Protein AF-A0A6N4XR76-F1 (afdb_monomer_lite)

Sequence (111 aa):
MKKLFLGITVISYSLISAQQSESNIKFGAKAGVNLSTTILDSDKVGDSKTGIYIGGFVNIPLGRFLSIQPEVFYSQTGFKNALKAGTYSATFNGIPIEVTNIKANIDYEPV

Structure (mmCIF, N/CA/C/O backbone):
data_AF-A0A6N4XR76-F1
#
_entry.id   AF-A0A6N4XR76-F1
#
loop_
_atom_site.group_PDB
_atom_site.id
_atom_site.type_symbol
_atom_site.label_atom_id
_atom_site.label_alt_id
_atom_site.label_comp_id
_atom_site.label_asym_id
_atom_site.label_entity_id
_atom_site.label_seq_id
_atom_site.pdbx_PDB_ins_code
_atom_site.Cartn_x
_atom_site.Cartn_y
_atom_site.Cartn_z
_atom_site.occupancy
_atom_site.B_iso_or_equiv
_atom_site.auth_seq_id
_atom_site.auth_comp_id
_atom_site.auth_asym_id
_atom_site.auth_atom_id
_atom_site.pdbx_PDB_model_num
ATOM 1 N N . MET A 1 1 ? -4.041 34.782 -2.103 1.00 53.09 1 MET A N 1
ATOM 2 C CA . MET A 1 1 ? -4.477 34.689 -0.689 1.00 53.09 1 MET A CA 1
ATOM 3 C C . MET A 1 1 ? -5.831 33.994 -0.503 1.00 53.09 1 MET A C 1
ATOM 5 O O . MET A 1 1 ? -5.905 33.135 0.353 1.00 53.09 1 MET A O 1
ATOM 9 N N . LYS A 1 2 ? -6.868 34.228 -1.330 1.00 50.09 2 LYS A N 1
ATOM 10 C CA . LYS A 1 2 ? -8.184 33.547 -1.191 1.00 50.09 2 LYS A CA 1
ATOM 11 C C . LYS A 1 2 ? -8.163 32.015 -1.400 1.00 50.09 2 LYS A C 1
ATOM 13 O O . LYS A 1 2 ? -8.936 31.301 -0.783 1.00 50.09 2 LYS A O 1
ATOM 18 N N . LYS A 1 3 ? -7.239 31.509 -2.229 1.00 54.09 3 LYS A N 1
ATOM 19 C CA . LYS A 1 3 ? -7.079 30.068 -2.521 1.00 54.09 3 LYS A CA 1
ATOM 20 C C . LYS A 1 3 ? -6.412 29.278 -1.383 1.00 54.09 3 LYS A C 1
ATOM 22 O O . LYS A 1 3 ? -6.594 28.073 -1.300 1.00 54.09 3 LYS A O 1
ATOM 27 N N . LEU A 1 4 ? -5.667 29.961 -0.505 1.00 56.53 4 LEU A N 1
ATOM 28 C CA . LEU A 1 4 ? -4.997 29.340 0.643 1.00 56.53 4 LEU A CA 1
ATOM 29 C C . LEU A 1 4 ? -5.992 29.037 1.776 1.00 56.53 4 LEU A C 1
ATOM 31 O O . LEU A 1 4 ? -5.874 28.016 2.444 1.00 56.53 4 LEU A O 1
ATOM 35 N N . PHE A 1 5 ? -7.011 29.891 1.936 1.00 59.12 5 PHE A N 1
ATOM 36 C CA . PHE A 1 5 ? -8.077 29.695 2.920 1.00 59.12 5 PHE A CA 1
ATOM 37 C C . PHE A 1 5 ? -8.913 28.444 2.627 1.00 59.12 5 PHE A C 1
ATOM 39 O O . PHE A 1 5 ? -9.208 27.697 3.549 1.00 59.12 5 PHE A O 1
ATOM 46 N N . LEU A 1 6 ? -9.213 28.155 1.354 1.00 59.03 6 LEU A N 1
ATOM 47 C CA . LEU A 1 6 ? -10.013 26.981 0.985 1.00 59.03 6 LEU A CA 1
ATOM 48 C C . LEU A 1 6 ? -9.307 25.658 1.335 1.00 59.03 6 LEU A C 1
ATOM 50 O O . LEU A 1 6 ? -9.944 24.737 1.836 1.00 59.03 6 LEU A O 1
ATOM 54 N N . GLY A 1 7 ? -7.986 25.582 1.130 1.00 58.84 7 GLY A N 1
ATOM 55 C CA . GLY A 1 7 ? -7.195 24.396 1.479 1.00 58.84 7 GLY A CA 1
ATOM 56 C C . GLY A 1 7 ? -7.145 24.144 2.988 1.00 58.84 7 GLY A C 1
ATOM 57 O O . GLY A 1 7 ? -7.317 23.012 3.432 1.00 58.84 7 GLY A O 1
ATOM 58 N N . ILE A 1 8 ? -6.995 25.204 3.788 1.00 59.22 8 ILE A N 1
ATOM 59 C CA . ILE A 1 8 ? -6.973 25.113 5.255 1.00 59.22 8 ILE A CA 1
ATOM 60 C C . ILE A 1 8 ? -8.343 24.720 5.825 1.00 59.22 8 ILE A C 1
ATOM 62 O O . ILE A 1 8 ? -8.396 23.937 6.774 1.00 59.22 8 ILE A O 1
ATOM 66 N N . THR A 1 9 ? -9.449 25.190 5.240 1.00 58.84 9 THR A N 1
ATOM 67 C CA . THR A 1 9 ? -10.809 24.830 5.684 1.00 58.84 9 THR A CA 1
ATOM 68 C C . THR A 1 9 ? -11.144 23.358 5.420 1.00 58.84 9 THR A C 1
ATOM 70 O O . THR A 1 9 ? -11.754 22.713 6.270 1.00 58.84 9 THR A O 1
ATOM 73 N N . VAL A 1 10 ? -10.701 22.791 4.290 1.00 59.41 10 VAL A N 1
ATOM 74 C CA . VAL A 1 10 ? -10.889 21.355 3.999 1.00 59.41 10 VAL A CA 1
ATOM 75 C C . VAL A 1 10 ? -10.100 20.490 4.989 1.00 59.41 10 VAL A C 1
ATOM 77 O O . VAL A 1 10 ? -10.646 19.530 5.525 1.00 59.41 10 VAL A O 1
ATOM 80 N N . ILE A 1 11 ? -8.857 20.874 5.306 1.00 59.88 11 ILE A N 1
ATOM 81 C CA . ILE A 1 11 ? 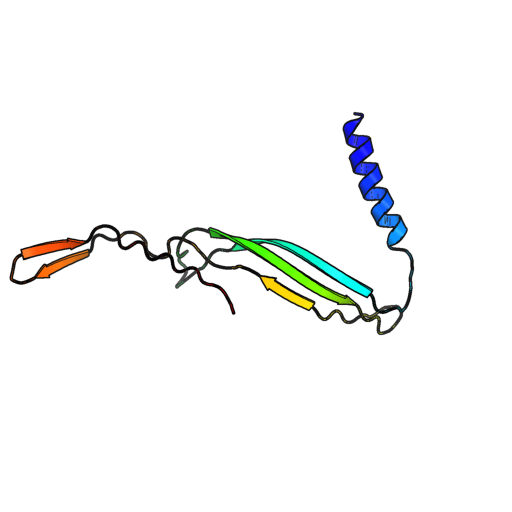-8.001 20.145 6.259 1.00 59.88 11 ILE A CA 1
ATOM 82 C C . ILE A 1 11 ? -8.561 20.208 7.692 1.00 59.88 11 ILE A C 1
ATOM 84 O O . ILE A 1 11 ? -8.503 19.220 8.428 1.00 59.88 11 ILE A O 1
ATOM 88 N N . SER A 1 12 ? -9.138 21.342 8.100 1.00 56.38 12 SER A N 1
ATOM 89 C CA . SER A 1 12 ? -9.690 21.507 9.455 1.00 56.38 12 SER A CA 1
ATOM 90 C C . SER A 1 12 ? -11.022 20.772 9.668 1.00 56.38 12 SER A C 1
ATOM 92 O O . SER A 1 12 ? -11.241 20.254 10.762 1.00 56.38 12 SER A O 1
ATOM 94 N N . TYR A 1 13 ? -11.860 20.605 8.636 1.00 56.53 13 TYR A N 1
ATOM 95 C CA . TYR A 1 13 ? -13.064 19.758 8.723 1.00 56.53 13 TYR A CA 1
ATOM 96 C C . TYR A 1 13 ? -12.735 18.267 8.919 1.00 56.53 13 TYR A C 1
ATOM 98 O O . TYR A 1 13 ? -13.427 17.576 9.669 1.00 56.53 13 TYR A O 1
ATOM 106 N N . SER A 1 14 ? -11.652 17.770 8.312 1.00 57.84 14 SER A N 1
ATOM 107 C CA . SER A 1 14 ? -11.217 16.372 8.467 1.00 57.84 14 SER A CA 1
ATOM 108 C C . SER A 1 14 ? -10.725 16.014 9.877 1.00 57.84 14 SER A C 1
ATOM 110 O O . SER A 1 14 ? -10.767 14.843 10.247 1.00 57.84 14 SER A O 1
ATOM 112 N N . LEU A 1 15 ? -10.297 16.990 10.687 1.00 53.03 15 LEU A N 1
ATOM 113 C CA . LEU A 1 15 ? -9.796 16.735 12.046 1.00 53.03 15 LEU A CA 1
ATOM 114 C C . LEU A 1 15 ? -10.925 16.600 13.083 1.00 53.03 15 LEU A C 1
ATOM 116 O O . LEU A 1 15 ? -10.778 15.855 14.049 1.00 53.03 15 LEU A O 1
ATOM 120 N N . ILE A 1 16 ? -12.065 17.269 12.875 1.00 55.09 16 ILE A N 1
ATOM 121 C CA . ILE A 1 16 ? -13.184 17.286 13.837 1.00 55.09 16 ILE A CA 1
ATOM 122 C C . ILE A 1 16 ? -13.994 15.976 13.783 1.00 55.09 16 ILE A C 1
ATOM 124 O O . ILE A 1 16 ? -14.464 15.498 14.812 1.00 55.09 16 ILE A O 1
ATOM 128 N N . SER A 1 17 ? -14.084 15.321 12.618 1.00 53.88 17 SER A N 1
ATOM 129 C CA . SER A 1 17 ? -14.723 13.993 12.486 1.00 53.88 17 SER A CA 1
ATOM 130 C C . SER A 1 17 ? -13.908 12.830 13.077 1.00 53.88 17 SER A C 1
ATOM 132 O O . SER A 1 17 ? -14.416 11.716 13.174 1.00 53.88 17 SER A O 1
ATOM 134 N N . ALA A 1 18 ? -12.656 13.051 13.494 1.00 53.84 18 ALA A N 1
ATOM 135 C CA . ALA A 1 18 ? -11.799 11.993 14.035 1.00 53.84 18 ALA A CA 1
ATOM 136 C C . ALA A 1 18 ? -11.968 11.763 15.554 1.00 53.84 18 ALA A C 1
ATOM 138 O O . ALA A 1 18 ? -11.444 10.782 16.081 1.00 53.84 18 ALA A O 1
ATOM 139 N N . GLN A 1 19 ? -12.694 12.636 16.267 1.00 48.62 19 GLN A N 1
ATOM 140 C CA . GLN A 1 19 ? -12.761 12.653 17.739 1.00 48.62 19 GLN A CA 1
ATOM 141 C C . GLN A 1 19 ? -13.868 11.796 18.380 1.00 48.62 19 GLN A C 1
ATOM 143 O O . GLN A 1 19 ? -14.050 11.846 19.596 1.00 48.62 19 GLN A O 1
ATOM 148 N N . GLN A 1 20 ? -14.575 10.955 17.622 1.00 51.62 20 GLN A N 1
ATOM 149 C CA . GLN A 1 20 ? -15.441 9.939 18.226 1.00 51.62 20 GLN A CA 1
ATOM 150 C C . GLN A 1 20 ? -14.617 8.695 18.589 1.00 51.62 20 GLN A C 1
ATOM 152 O O . GLN A 1 20 ? -14.379 7.789 17.777 1.00 51.62 20 GLN A O 1
ATOM 157 N N . SER A 1 21 ? -14.154 8.696 19.844 1.00 53.88 21 SER A N 1
ATOM 158 C CA . SER A 1 21 ? -13.607 7.553 20.585 1.00 53.88 21 SER A CA 1
ATOM 159 C C . SER A 1 21 ? -14.691 6.501 20.814 1.00 53.88 21 SER A C 1
ATOM 161 O O . SER A 1 21 ?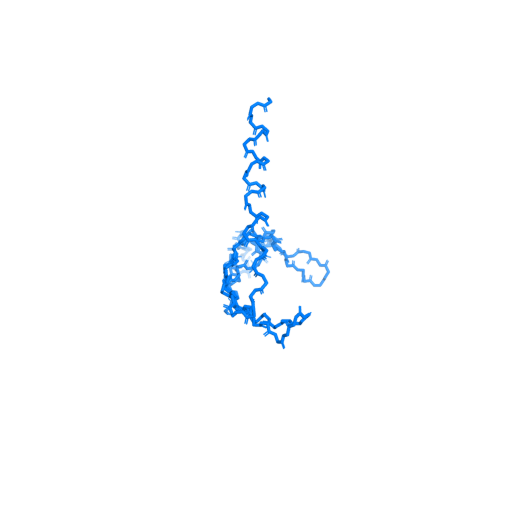 -15.118 6.256 21.938 1.00 53.88 21 SER A O 1
ATOM 163 N N . GLU A 1 22 ? -15.173 5.900 19.737 1.00 58.59 22 GLU A N 1
ATOM 164 C CA . GLU A 1 22 ? -16.063 4.756 19.813 1.00 58.59 22 GLU A CA 1
ATOM 165 C C . GLU A 1 22 ? -15.243 3.476 19.692 1.00 58.59 22 GLU A C 1
ATOM 167 O O . GLU A 1 22 ? -14.440 3.327 18.769 1.00 58.59 22 GLU A O 1
ATOM 172 N N . SER A 1 23 ? -15.491 2.525 20.596 1.00 63.31 23 SER A N 1
ATOM 173 C CA . SER A 1 23 ? -15.041 1.128 20.511 1.00 63.31 23 SER A CA 1
ATOM 174 C C . SER A 1 23 ? -15.719 0.358 19.368 1.00 63.31 23 SER A C 1
ATOM 176 O O . SER A 1 23 ? -15.832 -0.864 19.413 1.00 63.31 23 SER A O 1
ATOM 178 N N . ASN A 1 24 ? -16.231 1.072 18.372 1.00 78.00 24 ASN A N 1
ATOM 179 C CA . ASN A 1 24 ? -16.948 0.506 17.253 1.00 78.00 24 ASN A CA 1
ATOM 180 C C . ASN A 1 24 ? -15.957 0.049 16.188 1.00 78.00 24 ASN A C 1
ATOM 182 O O . ASN A 1 24 ? -14.921 0.677 15.960 1.00 78.00 24 ASN A O 1
ATOM 186 N N . ILE A 1 25 ? -16.294 -1.061 15.538 1.00 85.12 25 ILE A N 1
ATOM 187 C CA . ILE A 1 25 ? -15.561 -1.557 14.379 1.00 85.12 25 ILE A CA 1
ATOM 188 C C . ILE A 1 25 ? -15.696 -0.514 13.266 1.00 85.12 25 ILE A C 1
ATOM 190 O O . ILE A 1 25 ? -16.811 -0.161 12.878 1.00 85.12 25 ILE A O 1
ATOM 194 N N . LYS A 1 26 ? -14.567 -0.012 12.759 1.00 88.88 26 LYS A N 1
ATOM 195 C CA . LYS A 1 26 ? -14.539 0.989 11.684 1.00 88.88 26 LYS A CA 1
ATOM 196 C C . LYS A 1 26 ? -14.102 0.331 10.387 1.00 88.88 26 LYS A C 1
ATOM 198 O O . LYS A 1 26 ? -13.086 -0.351 10.347 1.00 88.88 26 LYS A O 1
ATOM 203 N N . PHE A 1 27 ? -14.838 0.573 9.315 1.00 91.44 27 PHE A N 1
ATOM 204 C CA . PHE A 1 27 ? -14.445 0.153 7.975 1.00 91.44 27 PHE A CA 1
ATOM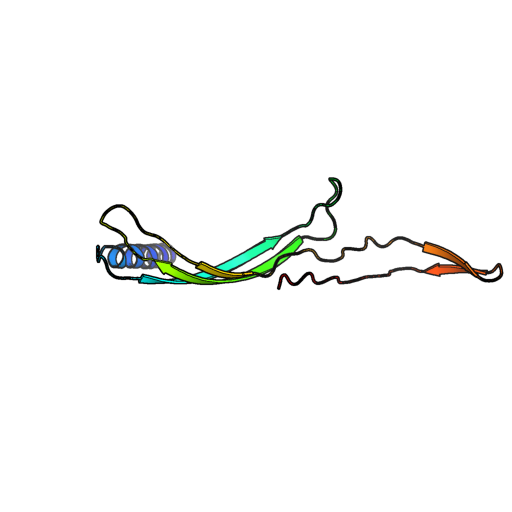 205 C C . PHE A 1 27 ? -13.787 1.330 7.265 1.00 91.44 27 PHE A C 1
ATOM 207 O O . PHE A 1 27 ? -14.237 2.469 7.391 1.00 91.44 27 PHE A O 1
ATOM 214 N N . GLY A 1 28 ? -12.716 1.059 6.532 1.00 88.38 28 GLY A N 1
ATOM 215 C CA . GLY A 1 28 ? -11.995 2.065 5.769 1.00 88.38 28 GLY A CA 1
ATOM 216 C C . GLY A 1 28 ? -11.582 1.543 4.404 1.00 88.38 28 GLY A C 1
ATOM 217 O O . GLY A 1 28 ? -11.481 0.339 4.179 1.00 88.38 28 GLY A O 1
ATOM 218 N N . ALA A 1 29 ? -11.333 2.471 3.487 1.00 94.62 29 ALA A N 1
ATOM 219 C CA . ALA A 1 29 ? -10.773 2.188 2.175 1.00 94.62 29 ALA A CA 1
ATOM 220 C C . ALA A 1 29 ? -9.444 2.931 2.014 1.00 94.62 29 ALA A C 1
ATOM 222 O O . ALA A 1 29 ? -9.245 4.010 2.578 1.00 94.62 29 ALA A O 1
ATOM 223 N N . LYS A 1 30 ? -8.531 2.349 1.241 1.00 91.81 30 LYS A N 1
ATOM 224 C CA . LYS A 1 30 ? -7.250 2.938 0.851 1.00 91.81 30 LYS A CA 1
ATOM 225 C C . LYS A 1 30 ? -7.122 2.849 -0.659 1.00 91.81 30 LYS A C 1
ATOM 227 O O . LYS A 1 30 ? -7.413 1.816 -1.249 1.00 91.81 30 LYS A O 1
ATOM 232 N N . ALA A 1 31 ? -6.657 3.920 -1.277 1.00 93.50 31 ALA A N 1
ATOM 233 C CA . ALA A 1 31 ? -6.296 3.928 -2.682 1.00 93.50 31 ALA A CA 1
ATOM 234 C C . ALA A 1 31 ? -5.080 4.828 -2.879 1.00 93.50 31 ALA A C 1
ATOM 236 O O . ALA A 1 31 ? -4.878 5.779 -2.120 1.00 93.50 31 ALA A O 1
ATOM 237 N N . GLY A 1 32 ? -4.279 4.534 -3.893 1.00 91.19 32 GLY A N 1
ATOM 238 C CA . GLY A 1 32 ? -3.126 5.349 -4.227 1.00 91.19 32 GLY A CA 1
ATOM 239 C C . GLY A 1 32 ? -2.386 4.847 -5.453 1.00 91.19 32 GLY A C 1
ATOM 240 O O . GLY A 1 32 ? -2.821 3.935 -6.157 1.00 91.19 32 GLY A O 1
ATOM 241 N N . VAL A 1 33 ? -1.248 5.480 -5.703 1.00 92.56 33 VAL A N 1
ATOM 242 C CA . VAL A 1 33 ? -0.327 5.121 -6.777 1.00 92.56 33 VAL A CA 1
ATOM 243 C C . VAL A 1 33 ? 0.999 4.693 -6.166 1.00 92.56 33 VAL A C 1
ATOM 245 O O . VAL A 1 33 ? 1.417 5.230 -5.141 1.00 92.56 33 VAL A O 1
ATOM 248 N N . ASN A 1 34 ? 1.657 3.722 -6.783 1.00 87.25 34 ASN A N 1
ATOM 249 C CA . ASN A 1 34 ? 3.007 3.305 -6.437 1.00 87.25 34 ASN A CA 1
ATOM 250 C C . ASN A 1 34 ? 3.921 3.446 -7.659 1.00 87.25 34 ASN A C 1
ATOM 252 O O . ASN A 1 34 ? 3.468 3.390 -8.801 1.00 87.25 34 ASN A O 1
ATOM 256 N N . LEU A 1 35 ? 5.213 3.640 -7.411 1.00 90.00 35 LEU A N 1
ATOM 257 C CA . LEU A 1 35 ? 6.251 3.581 -8.432 1.00 90.00 35 LEU A CA 1
ATOM 258 C C . LEU A 1 35 ? 7.182 2.430 -8.065 1.00 90.00 35 LEU A C 1
ATOM 260 O O . LEU A 1 35 ? 7.886 2.506 -7.059 1.00 90.00 35 LEU A O 1
ATOM 264 N N . SER A 1 36 ? 7.153 1.362 -8.854 1.00 85.56 36 SER A N 1
ATOM 265 C CA . SER A 1 36 ? 7.931 0.145 -8.613 1.00 85.56 36 SER A CA 1
ATOM 266 C C . SER A 1 36 ? 9.035 -0.023 -9.656 1.00 85.56 36 SER A C 1
ATOM 268 O O . SER A 1 36 ? 8.930 0.452 -10.784 1.00 85.56 36 SER A O 1
ATOM 270 N N . THR A 1 37 ? 10.137 -0.646 -9.245 1.00 83.31 37 THR A N 1
ATOM 271 C CA . THR A 1 37 ? 11.273 -1.028 -10.093 1.00 83.31 37 THR A CA 1
ATOM 272 C C . THR A 1 37 ? 11.782 -2.381 -9.612 1.00 83.31 37 THR A C 1
ATOM 274 O O . THR A 1 37 ? 11.661 -2.692 -8.424 1.00 83.31 37 THR A O 1
ATOM 277 N N . THR A 1 38 ? 12.341 -3.182 -10.514 1.00 81.62 38 THR A N 1
ATOM 278 C CA . THR A 1 38 ? 12.834 -4.525 -10.203 1.00 81.62 38 THR A CA 1
ATOM 279 C C . THR A 1 38 ? 14.351 -4.560 -10.305 1.00 81.62 38 THR A C 1
ATOM 281 O O . THR A 1 38 ? 14.937 -4.015 -11.238 1.00 81.62 38 THR A O 1
ATOM 284 N N . ILE A 1 39 ? 14.987 -5.197 -9.323 1.00 80.81 39 ILE A N 1
ATOM 285 C CA . ILE A 1 39 ? 16.437 -5.388 -9.264 1.00 80.81 39 ILE A CA 1
ATOM 286 C C . ILE A 1 39 ? 16.710 -6.886 -9.390 1.00 80.81 39 ILE A C 1
ATOM 288 O O . ILE A 1 39 ? 16.122 -7.676 -8.650 1.00 80.81 39 ILE A O 1
ATOM 292 N N . LEU A 1 40 ? 17.593 -7.264 -10.311 1.00 76.00 40 LEU A N 1
ATOM 293 C CA . LEU A 1 40 ? 18.088 -8.628 -10.476 1.00 76.00 40 LEU A CA 1
ATOM 294 C C . LEU A 1 40 ? 19.612 -8.580 -10.495 1.00 76.00 40 LEU A C 1
ATOM 296 O O . LEU A 1 40 ? 20.187 -7.816 -11.260 1.00 76.00 40 LEU A O 1
ATOM 300 N N . ASP A 1 41 ? 20.247 -9.379 -9.640 1.00 77.62 41 ASP A N 1
ATOM 301 C CA . ASP A 1 41 ? 21.710 -9.464 -9.530 1.00 77.62 41 ASP A CA 1
ATOM 302 C C . ASP A 1 41 ? 22.406 -8.089 -9.434 1.00 77.62 41 ASP A C 1
ATOM 304 O O . ASP A 1 41 ? 23.363 -7.780 -10.133 1.00 77.62 41 ASP A O 1
ATOM 308 N N . SER A 1 42 ? 21.878 -7.225 -8.561 1.00 75.62 42 SER A N 1
ATOM 309 C CA . SER A 1 42 ? 22.344 -5.845 -8.314 1.00 75.62 42 SER A CA 1
ATOM 310 C C . SER A 1 42 ? 22.090 -4.824 -9.433 1.00 75.62 42 SER A C 1
ATOM 312 O O . SER A 1 42 ? 22.257 -3.627 -9.191 1.00 75.62 42 SER A O 1
ATOM 314 N N . ASP A 1 43 ? 21.592 -5.248 -10.596 1.00 73.19 43 ASP A N 1
ATOM 315 C CA . ASP A 1 43 ? 21.232 -4.365 -11.704 1.00 73.19 43 ASP A CA 1
ATOM 316 C C . ASP A 1 43 ? 19.723 -4.102 -11.773 1.00 73.19 43 ASP A C 1
ATOM 318 O O . ASP A 1 43 ? 18.881 -4.974 -11.549 1.00 73.19 43 ASP A O 1
ATOM 322 N N . LYS A 1 44 ? 19.356 -2.862 -12.123 1.00 71.56 44 LYS A N 1
ATOM 323 C CA . LYS A 1 44 ? 17.961 -2.516 -12.424 1.00 71.56 44 LYS A CA 1
ATOM 324 C C . LYS A 1 44 ? 17.538 -3.172 -13.734 1.00 71.56 44 LYS A C 1
ATOM 326 O O . LYS A 1 44 ? 18.140 -2.923 -14.783 1.00 71.56 44 LYS A O 1
ATOM 331 N N . VAL A 1 45 ? 16.469 -3.959 -13.671 1.00 71.00 45 VAL A N 1
ATOM 332 C CA . VAL A 1 45 ? 15.858 -4.600 -14.834 1.00 71.00 45 VAL A CA 1
ATOM 333 C C . VAL A 1 45 ? 14.625 -3.806 -15.245 1.00 71.00 45 VAL A C 1
ATOM 335 O O . VAL A 1 45 ? 13.652 -3.709 -14.499 1.00 71.00 45 VAL A O 1
ATOM 338 N N . GLY A 1 46 ? 14.677 -3.260 -16.459 1.00 72.00 46 GLY A N 1
ATOM 339 C CA . GLY A 1 46 ? 13.605 -2.468 -17.051 1.00 72.00 46 GLY A CA 1
ATOM 340 C C . GLY A 1 46 ? 13.376 -1.096 -16.412 1.00 72.00 46 GLY A C 1
ATOM 341 O O . GLY A 1 46 ? 14.062 -0.671 -15.480 1.00 72.00 46 GLY A O 1
ATOM 342 N N . ASP A 1 47 ? 12.390 -0.391 -16.955 1.00 79.50 47 ASP A N 1
ATOM 343 C CA . ASP A 1 47 ? 11.955 0.924 -16.500 1.00 79.50 47 ASP A CA 1
ATOM 344 C C . ASP A 1 47 ? 10.979 0.805 -15.327 1.00 79.50 47 ASP A C 1
ATOM 346 O O . ASP A 1 47 ? 10.207 -0.155 -15.222 1.00 79.50 47 ASP A O 1
ATOM 350 N N . SER A 1 48 ? 10.957 1.825 -14.466 1.00 81.25 48 SER A N 1
ATOM 351 C CA . SER A 1 48 ? 9.997 1.889 -13.365 1.00 81.25 48 SER A CA 1
ATOM 352 C C . SER A 1 48 ? 8.550 1.878 -13.877 1.00 81.25 48 SER A C 1
ATOM 354 O O . SER A 1 48 ? 8.192 2.633 -14.787 1.00 81.25 48 SER A O 1
ATOM 356 N N . LYS A 1 49 ? 7.691 1.056 -13.266 1.00 84.19 49 LYS A N 1
ATOM 357 C CA . LYS A 1 49 ? 6.254 0.990 -13.563 1.00 84.19 49 LYS A CA 1
ATOM 358 C C . LYS A 1 49 ? 5.484 1.786 -12.514 1.00 84.19 49 LYS A C 1
ATOM 360 O O . LYS A 1 49 ? 5.548 1.498 -11.320 1.00 84.19 49 LYS A O 1
ATOM 365 N N . THR A 1 50 ? 4.725 2.781 -12.969 1.00 89.06 50 THR A N 1
ATOM 366 C CA . THR A 1 50 ? 3.675 3.388 -12.147 1.00 89.06 50 THR A CA 1
ATOM 367 C C . THR A 1 50 ? 2.506 2.417 -12.075 1.00 89.06 50 THR A C 1
ATOM 369 O O . THR A 1 50 ? 1.924 2.080 -13.108 1.00 89.06 50 THR A O 1
ATOM 372 N N . GLY A 1 51 ? 2.183 1.965 -10.872 1.00 86.50 51 GLY A N 1
ATOM 373 C CA . GLY A 1 51 ? 1.038 1.118 -10.577 1.00 86.50 51 GLY A CA 1
ATOM 374 C C . GLY A 1 51 ? 0.025 1.836 -9.697 1.00 86.50 51 GLY A C 1
ATOM 375 O O . GLY A 1 51 ? 0.318 2.860 -9.080 1.00 86.50 51 GLY A O 1
ATOM 376 N N . ILE A 1 52 ? -1.184 1.295 -9.635 1.00 91.00 52 ILE A N 1
ATOM 377 C CA . ILE A 1 52 ? -2.217 1.733 -8.694 1.00 91.00 52 ILE A CA 1
ATOM 378 C C . ILE A 1 52 ? -2.403 0.660 -7.629 1.00 91.00 52 ILE A C 1
ATOM 380 O O . ILE A 1 52 ? -2.188 -0.525 -7.894 1.00 91.00 52 ILE A O 1
ATOM 384 N N . TYR A 1 53 ? -2.829 1.064 -6.440 1.00 91.44 53 TYR A N 1
ATOM 385 C CA . TYR A 1 53 ? -3.337 0.138 -5.441 1.00 91.44 53 TYR A CA 1
ATOM 386 C C . TYR A 1 53 ? -4.671 0.633 -4.900 1.00 91.44 53 TYR A C 1
ATOM 388 O O . TYR A 1 53 ? -4.907 1.838 -4.778 1.00 91.44 53 TYR A O 1
ATOM 396 N N . ILE A 1 54 ? -5.547 -0.309 -4.587 1.00 94.50 54 ILE A N 1
ATOM 397 C CA . ILE A 1 54 ? -6.852 -0.059 -3.989 1.00 94.50 54 ILE A CA 1
ATOM 398 C C . ILE A 1 54 ? -7.189 -1.206 -3.045 1.00 94.50 54 ILE A C 1
ATOM 400 O O . ILE A 1 54 ? -6.922 -2.368 -3.338 1.00 94.50 54 ILE A O 1
ATOM 404 N N . GLY A 1 55 ? -7.753 -0.888 -1.890 1.00 91.81 55 GLY A N 1
ATOM 405 C CA . GLY A 1 55 ? -8.033 -1.874 -0.863 1.00 91.81 55 GLY A CA 1
ATOM 406 C C . GLY A 1 55 ? -8.950 -1.358 0.227 1.00 91.81 55 GLY A C 1
ATOM 407 O O . GLY A 1 55 ? -9.279 -0.173 0.294 1.00 91.81 55 GLY A O 1
ATOM 408 N N . GLY A 1 56 ? -9.355 -2.277 1.087 1.00 95.25 56 GLY A N 1
ATOM 409 C CA . GLY A 1 56 ? -10.167 -2.015 2.262 1.00 95.25 56 GLY A CA 1
ATOM 410 C C . GLY A 1 56 ? -9.469 -2.501 3.521 1.00 95.25 56 GLY A C 1
ATOM 411 O O . GLY A 1 56 ? -8.642 -3.412 3.483 1.00 95.25 56 GLY A O 1
ATOM 412 N N . PHE A 1 57 ? -9.821 -1.904 4.650 1.00 94.25 57 PHE A N 1
ATOM 413 C CA . PHE A 1 57 ? -9.413 -2.380 5.960 1.00 94.25 57 PHE A CA 1
ATOM 414 C C . PHE A 1 57 ? -10.570 -2.322 6.945 1.00 94.25 57 PHE A C 1
ATOM 416 O O . PHE A 1 57 ? -11.504 -1.528 6.805 1.00 94.25 57 PHE A O 1
ATOM 423 N N . VAL A 1 58 ? -10.472 -3.154 7.972 1.00 93.88 58 VAL A N 1
ATOM 424 C CA . VAL A 1 58 ? -11.378 -3.131 9.117 1.00 93.88 58 VAL A CA 1
ATOM 425 C C . VAL A 1 58 ? -10.538 -2.817 10.337 1.00 93.88 58 VAL A C 1
ATOM 427 O O . VAL A 1 58 ? -9.603 -3.544 10.622 1.00 93.88 58 VAL A O 1
ATOM 430 N N . ASN A 1 59 ? -10.831 -1.740 11.051 1.00 91.75 59 ASN A N 1
ATOM 431 C CA . ASN A 1 59 ? -10.200 -1.422 12.322 1.00 91.75 59 ASN A CA 1
ATOM 432 C C . ASN A 1 59 ? -11.080 -1.953 13.459 1.00 91.75 59 ASN A C 1
ATOM 434 O O . ASN A 1 59 ? -12.228 -1.531 13.620 1.00 91.75 59 ASN A O 1
ATOM 438 N N . ILE A 1 60 ? -10.536 -2.895 14.223 1.00 91.38 60 ILE A N 1
ATOM 439 C CA . ILE A 1 60 ? -11.197 -3.545 15.351 1.00 91.38 60 ILE A CA 1
ATOM 440 C C . ILE A 1 60 ? -10.478 -3.095 16.631 1.00 91.38 60 ILE A C 1
ATOM 442 O O . ILE A 1 60 ? -9.366 -3.562 16.902 1.00 91.38 60 ILE A O 1
ATOM 446 N N . PRO A 1 61 ? -11.064 -2.189 17.430 1.00 89.25 61 PRO A N 1
ATOM 447 C CA . PRO A 1 61 ? -10.482 -1.788 18.705 1.00 89.25 61 PRO A CA 1
ATOM 448 C C . PRO A 1 61 ? -10.609 -2.927 19.729 1.00 89.25 61 PRO A C 1
ATOM 450 O O . PRO A 1 61 ? -11.707 -3.381 20.032 1.00 89.25 61 PRO A O 1
ATOM 453 N N . LEU A 1 62 ? -9.483 -3.382 20.288 1.00 86.94 62 LEU A N 1
ATOM 454 C CA . LEU A 1 62 ? -9.439 -4.382 21.371 1.00 86.94 62 LEU A CA 1
ATOM 455 C C . LEU A 1 62 ? -9.512 -3.743 22.768 1.00 86.94 62 LEU A C 1
ATOM 457 O O . LEU A 1 62 ? -9.583 -4.431 23.783 1.00 86.94 62 LEU A O 1
ATOM 461 N N . GLY A 1 63 ? -9.457 -2.416 22.828 1.00 83.69 63 GLY A N 1
ATOM 462 C CA . GLY A 1 63 ? -9.522 -1.623 24.045 1.00 83.69 63 GLY A CA 1
ATOM 463 C C . GLY A 1 63 ? -9.260 -0.153 23.732 1.00 83.69 63 GLY A C 1
ATOM 464 O O . GLY A 1 63 ? -9.254 0.259 22.576 1.00 83.69 63 GLY A O 1
ATOM 465 N N . ARG A 1 64 ? -8.998 0.654 24.764 1.00 78.88 64 ARG A N 1
ATOM 466 C CA . ARG A 1 64 ? -8.743 2.098 24.599 1.00 78.88 64 ARG A CA 1
ATOM 467 C C . ARG A 1 64 ? -7.424 2.412 23.878 1.00 78.88 64 ARG A C 1
ATOM 469 O O . ARG A 1 64 ? -7.297 3.476 23.288 1.00 78.88 64 ARG A O 1
ATOM 476 N N . PHE A 1 65 ? -6.449 1.506 23.955 1.00 82.94 65 PHE A N 1
ATOM 477 C CA . PHE A 1 65 ? -5.073 1.754 23.507 1.00 82.94 65 PHE A CA 1
ATOM 478 C C . PHE A 1 65 ? -4.604 0.832 22.378 1.00 82.94 65 PHE A C 1
ATOM 480 O O . PHE A 1 65 ? -3.551 1.079 21.801 1.00 82.94 65 PHE A O 1
ATOM 487 N N . LEU A 1 66 ? -5.353 -0.230 22.069 1.00 87.69 66 LEU A N 1
ATOM 488 C CA . LEU A 1 66 ? -4.944 -1.251 21.108 1.00 87.69 66 LEU A CA 1
ATOM 489 C C . LEU A 1 66 ? -6.068 -1.526 20.110 1.00 87.69 66 LEU A C 1
ATOM 491 O O . LEU A 1 66 ? -7.231 -1.652 20.493 1.00 87.69 66 LEU A O 1
ATOM 495 N N . SER A 1 67 ? -5.705 -1.665 18.839 1.00 89.38 67 SER A N 1
ATOM 496 C CA . SER A 1 67 ? -6.600 -2.099 17.765 1.00 89.38 67 SER A CA 1
ATOM 497 C C . SER A 1 67 ? -5.861 -3.051 16.829 1.00 89.38 67 SER A C 1
ATOM 499 O O . SER A 1 67 ? -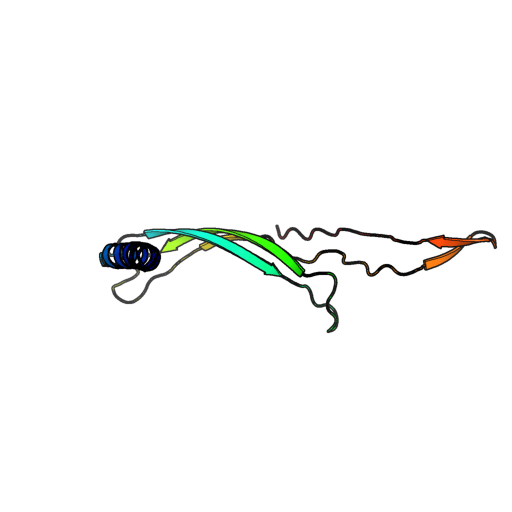4.638 -2.967 16.702 1.00 89.38 67 SER A O 1
ATOM 501 N N . ILE A 1 68 ? -6.599 -3.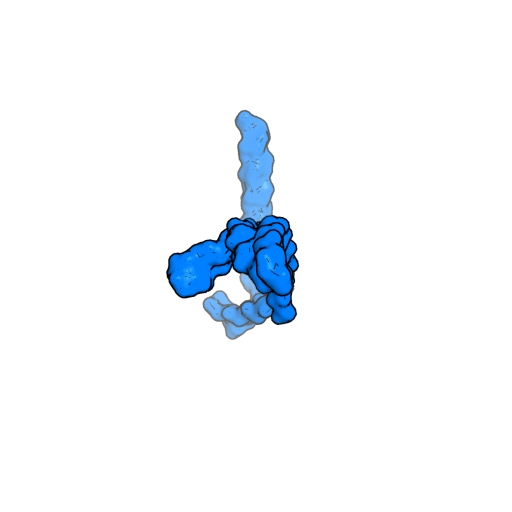957 16.195 1.00 93.62 68 ILE A N 1
ATOM 502 C CA . ILE A 1 68 ? -6.108 -4.785 15.092 1.00 93.62 68 ILE A CA 1
ATOM 503 C C . ILE A 1 68 ? -6.760 -4.274 13.813 1.00 93.62 68 ILE A C 1
ATOM 505 O O . ILE A 1 68 ? -7.955 -3.979 13.794 1.00 93.62 68 ILE A O 1
ATOM 509 N N . GLN A 1 69 ? -5.972 -4.176 12.746 1.00 94.88 69 GLN A N 1
ATOM 510 C CA . GLN A 1 69 ? -6.435 -3.686 11.458 1.00 94.88 69 GLN A CA 1
ATOM 511 C C . GLN A 1 69 ? -6.080 -4.670 10.339 1.00 94.88 69 GLN A C 1
ATOM 513 O O . GLN A 1 69 ? -5.044 -4.501 9.697 1.00 94.88 69 GLN A O 1
ATOM 518 N N . PRO A 1 70 ? -6.884 -5.728 10.111 1.00 93.88 70 PRO A N 1
ATOM 519 C CA . PRO A 1 70 ? -6.760 -6.513 8.890 1.00 93.88 70 PRO A CA 1
ATOM 520 C C . PRO A 1 70 ? -7.022 -5.640 7.658 1.00 93.88 70 PRO A C 1
ATOM 522 O O . PRO A 1 70 ? -7.947 -4.822 7.638 1.00 93.88 70 PRO A O 1
ATOM 525 N N . GLU A 1 71 ? -6.221 -5.848 6.616 1.00 93.88 71 GLU A N 1
ATOM 526 C CA . GLU A 1 71 ? -6.328 -5.135 5.344 1.00 93.88 71 GLU A CA 1
ATOM 527 C C . GLU A 1 71 ? -6.280 -6.122 4.181 1.00 93.88 71 GLU A C 1
ATOM 529 O O . GLU A 1 71 ? -5.575 -7.129 4.236 1.00 93.88 71 GLU A O 1
ATOM 534 N N . VAL A 1 72 ? -7.012 -5.805 3.118 1.00 93.94 72 VAL A N 1
ATOM 535 C CA . VAL A 1 72 ? -6.934 -6.499 1.832 1.00 93.94 72 VAL A CA 1
ATOM 536 C C . VAL A 1 72 ? -6.809 -5.456 0.736 1.00 93.94 72 VAL A C 1
ATOM 538 O O . VAL A 1 72 ? -7.535 -4.459 0.727 1.00 93.94 72 VAL A O 1
ATOM 541 N N . PHE A 1 73 ? -5.871 -5.653 -0.183 1.00 91.19 73 PHE A N 1
ATOM 542 C CA . PHE A 1 73 ? -5.633 -4.712 -1.266 1.00 91.19 73 PHE A CA 1
ATOM 543 C C . PHE A 1 73 ? -5.217 -5.428 -2.543 1.00 91.19 73 PHE A C 1
ATOM 545 O O . PHE A 1 73 ? -4.497 -6.421 -2.514 1.00 91.19 73 PHE A O 1
ATOM 552 N N . TYR A 1 74 ? -5.653 -4.867 -3.664 1.00 88.38 74 TYR A N 1
ATOM 553 C CA . TYR A 1 74 ? -5.101 -5.125 -4.982 1.00 88.38 74 TYR A CA 1
ATOM 554 C C . TYR A 1 74 ? -4.044 -4.059 -5.267 1.00 88.38 74 TYR A C 1
ATOM 556 O O . TYR A 1 74 ? -4.297 -2.867 -5.074 1.00 88.38 74 TYR A O 1
ATOM 564 N N . SER A 1 75 ? -2.854 -4.466 -5.703 1.00 89.25 75 SER A N 1
ATOM 565 C CA . SER A 1 75 ? -1.750 -3.551 -6.000 1.00 89.25 75 SER A CA 1
ATOM 566 C C . SER A 1 75 ? -1.026 -3.988 -7.261 1.00 89.25 75 SER A C 1
ATOM 568 O O . SER A 1 75 ? -0.494 -5.090 -7.326 1.00 89.25 75 SER A O 1
ATOM 570 N N . GLN A 1 76 ? -0.936 -3.091 -8.237 1.00 85.88 76 GLN A N 1
ATOM 571 C CA . GLN A 1 76 ? -0.133 -3.308 -9.433 1.00 85.88 76 GLN A CA 1
ATOM 572 C C . GLN A 1 76 ? 1.316 -2.924 -9.141 1.00 85.88 76 GLN A C 1
ATOM 574 O O . GLN A 1 76 ? 1.590 -1.767 -8.834 1.00 85.88 76 GLN A O 1
ATOM 579 N N . THR A 1 77 ? 2.248 -3.862 -9.253 1.00 83.19 77 THR A N 1
ATOM 580 C CA . THR A 1 77 ? 3.690 -3.617 -9.099 1.00 83.19 77 THR A CA 1
ATOM 581 C C . THR A 1 77 ? 4.464 -4.335 -10.194 1.00 83.19 77 THR A C 1
ATOM 583 O O . THR A 1 77 ? 4.048 -5.386 -10.667 1.00 83.19 77 THR A O 1
ATOM 586 N N . GLY A 1 78 ? 5.592 -3.769 -10.621 1.00 78.00 78 GLY A N 1
ATOM 587 C CA . GLY A 1 78 ? 6.453 -4.396 -11.617 1.00 78.00 78 GLY A CA 1
ATOM 588 C C . GLY A 1 78 ? 7.410 -3.417 -12.282 1.00 78.00 78 GLY A C 1
ATOM 589 O O . GLY A 1 78 ? 7.789 -2.394 -11.717 1.00 78.00 78 GLY A O 1
ATOM 590 N N . PHE A 1 79 ? 7.787 -3.747 -13.510 1.00 72.88 79 PHE A N 1
ATOM 591 C CA . PHE A 1 79 ? 8.730 -3.004 -14.334 1.00 72.88 79 PHE A CA 1
ATOM 592 C C . PHE A 1 79 ? 8.310 -3.130 -15.800 1.00 72.88 79 PHE A C 1
ATOM 594 O O . PHE A 1 79 ? 7.615 -4.075 -16.172 1.00 72.88 79 PHE A O 1
ATOM 601 N N . LYS A 1 80 ? 8.677 -2.155 -16.629 1.00 67.81 80 LYS A N 1
ATOM 602 C CA . LYS A 1 80 ? 8.420 -2.174 -18.079 1.00 67.81 80 LYS A CA 1
ATOM 603 C C . LYS A 1 80 ? 9.714 -2.475 -18.825 1.00 67.81 80 LYS A C 1
ATOM 605 O O . LYS A 1 80 ? 10.789 -2.203 -18.310 1.00 67.81 80 LYS A O 1
ATOM 610 N N . ASN A 1 81 ? 9.628 -2.974 -20.057 1.00 64.25 81 ASN A N 1
ATOM 611 C CA . ASN A 1 81 ? 10.789 -3.107 -20.951 1.00 64.25 81 ASN A CA 1
ATOM 612 C C . ASN A 1 81 ? 11.947 -3.940 -20.353 1.00 64.25 81 ASN A C 1
ATOM 614 O O . ASN A 1 81 ? 13.103 -3.524 -20.364 1.00 64.25 81 ASN A O 1
ATOM 618 N N . ALA A 1 82 ? 11.629 -5.128 -19.827 1.00 58.38 82 ALA A N 1
ATOM 619 C CA . ALA A 1 82 ? 12.577 -6.068 -19.215 1.00 58.38 82 ALA A CA 1
ATOM 620 C C . ALA A 1 82 ? 13.771 -6.437 -20.113 1.00 58.38 82 ALA A C 1
ATOM 622 O O . ALA A 1 82 ? 14.875 -6.684 -19.630 1.00 58.38 82 ALA A O 1
ATOM 623 N N . LEU A 1 83 ? 13.541 -6.485 -21.427 1.00 59.56 83 LEU A N 1
ATOM 624 C CA . LEU A 1 83 ? 14.569 -6.791 -22.408 1.00 59.56 83 LEU A CA 1
ATOM 625 C C . LEU A 1 83 ? 15.226 -5.492 -22.873 1.00 59.56 83 LEU A C 1
ATOM 627 O O . LEU A 1 83 ? 14.650 -4.731 -23.654 1.00 59.56 83 LEU A O 1
ATOM 631 N N . LYS A 1 84 ? 16.464 -5.258 -22.426 1.00 55.06 84 LYS A N 1
ATOM 632 C CA . LYS A 1 84 ? 17.365 -4.348 -23.138 1.00 55.06 84 LYS A CA 1
ATOM 633 C C . LYS A 1 84 ? 17.536 -4.910 -24.548 1.00 55.06 84 LYS A C 1
ATOM 635 O O . LYS A 1 84 ? 17.892 -6.075 -24.704 1.00 55.06 84 LYS A O 1
ATOM 640 N N . ALA A 1 85 ? 17.244 -4.099 -25.562 1.00 55.06 85 ALA A N 1
ATOM 641 C CA . ALA A 1 85 ? 17.453 -4.466 -26.954 1.00 55.06 85 ALA A CA 1
ATOM 642 C C . ALA A 1 85 ? 18.927 -4.858 -27.160 1.00 55.06 85 ALA A C 1
ATOM 644 O O . ALA A 1 85 ? 19.808 -4.003 -27.142 1.00 55.06 85 ALA A O 1
ATOM 645 N N . GLY A 1 86 ? 19.186 -6.155 -27.303 1.00 55.03 86 GLY A N 1
ATOM 646 C CA . GLY A 1 86 ? 20.457 -6.691 -27.770 1.00 55.03 86 GLY A CA 1
ATOM 647 C C . GLY A 1 86 ? 20.331 -7.067 -29.240 1.00 55.03 86 GLY A C 1
ATOM 648 O O . GLY A 1 86 ? 19.295 -7.587 -29.658 1.00 55.03 86 GLY A O 1
ATOM 649 N N . THR A 1 87 ? 21.367 -6.797 -30.030 1.00 57.38 87 THR A N 1
ATOM 650 C CA . THR A 1 87 ? 21.502 -7.401 -31.358 1.00 57.38 87 THR A CA 1
ATOM 651 C C . THR A 1 87 ? 21.948 -8.840 -31.154 1.00 57.38 87 THR A C 1
ATOM 653 O O . THR A 1 87 ? 23.043 -9.083 -30.648 1.00 57.38 87 THR A O 1
ATOM 656 N N . TYR A 1 88 ? 21.095 -9.792 -31.522 1.00 62.00 88 TYR A N 1
ATOM 657 C CA . TYR A 1 88 ? 21.462 -11.203 -31.539 1.00 62.00 88 TYR A CA 1
ATOM 658 C C . TYR A 1 88 ? 21.793 -11.591 -32.978 1.00 62.00 88 TYR A C 1
ATOM 660 O O . TYR A 1 88 ? 20.922 -11.553 -33.850 1.00 62.00 88 TYR A O 1
ATOM 668 N N . SER A 1 89 ? 23.056 -11.938 -33.220 1.00 63.28 89 SER A N 1
ATOM 669 C CA . SER A 1 89 ? 23.521 -12.479 -34.496 1.00 63.28 89 SER A CA 1
ATOM 670 C C . SER A 1 89 ? 23.483 -14.005 -34.423 1.00 63.28 89 SER A C 1
ATOM 672 O O . SER A 1 89 ? 24.148 -14.604 -33.578 1.00 63.28 89 SER A O 1
ATOM 674 N N . ALA A 1 90 ? 22.706 -14.639 -35.295 1.00 67.62 90 ALA A N 1
ATOM 675 C CA . ALA A 1 90 ? 22.650 -16.092 -35.435 1.00 67.62 90 ALA A CA 1
ATOM 676 C C . ALA A 1 90 ? 22.932 -16.479 -36.889 1.00 67.62 90 ALA A C 1
ATOM 678 O O . ALA A 1 90 ? 22.510 -15.783 -37.804 1.00 67.62 90 ALA A O 1
ATOM 679 N N . THR A 1 91 ? 23.620 -17.595 -37.119 1.00 71.12 91 THR A N 1
ATOM 680 C CA . THR A 1 91 ? 23.893 -18.088 -38.476 1.00 71.12 91 THR A CA 1
ATOM 681 C C . THR A 1 91 ? 23.010 -19.294 -38.764 1.00 71.12 91 THR A C 1
ATOM 683 O O . THR A 1 91 ? 23.104 -20.301 -38.064 1.00 71.12 91 THR A O 1
ATOM 686 N N . PHE A 1 92 ? 22.187 -19.224 -39.811 1.00 72.12 92 PHE A N 1
ATOM 687 C CA . PHE A 1 92 ? 21.404 -20.364 -40.297 1.00 72.12 92 PHE A CA 1
ATOM 688 C C . PHE A 1 92 ? 21.879 -20.735 -41.702 1.00 72.12 92 PHE A C 1
ATOM 690 O O . PHE A 1 92 ? 21.854 -19.906 -42.607 1.00 72.12 92 PHE A O 1
ATOM 697 N N . ASN A 1 93 ? 22.365 -21.968 -41.882 1.00 75.94 93 ASN A N 1
ATOM 698 C CA . ASN A 1 93 ? 22.925 -22.462 -43.151 1.00 75.94 93 ASN A CA 1
ATOM 699 C C . ASN A 1 93 ? 24.000 -21.544 -43.775 1.00 75.94 93 ASN A C 1
ATOM 701 O O . ASN A 1 93 ? 24.038 -21.351 -44.986 1.00 75.94 93 ASN A O 1
ATOM 705 N N . GLY A 1 94 ? 24.868 -20.955 -42.946 1.00 76.88 94 GLY A N 1
ATOM 706 C CA . GLY A 1 94 ? 25.934 -20.054 -43.405 1.00 76.88 94 GLY A CA 1
ATOM 707 C C . GLY A 1 94 ? 25.487 -18.619 -43.704 1.00 76.88 94 GLY A C 1
ATOM 708 O O . GLY A 1 94 ? 26.328 -17.794 -44.050 1.00 76.88 94 GLY A O 1
ATOM 709 N N . ILE A 1 95 ? 24.201 -18.298 -43.533 1.00 79.75 95 ILE A N 1
ATOM 710 C CA . ILE A 1 95 ? 23.669 -16.941 -43.691 1.00 79.75 95 ILE A CA 1
ATOM 711 C C . ILE A 1 95 ? 23.565 -16.282 -42.307 1.00 79.75 95 ILE A C 1
ATOM 713 O O . ILE A 1 95 ? 22.875 -16.827 -41.439 1.00 79.75 95 ILE A O 1
ATOM 717 N N . PRO A 1 96 ? 24.230 -15.134 -42.072 1.00 70.94 96 PRO A N 1
ATOM 718 C CA . PRO A 1 96 ? 24.065 -14.376 -40.840 1.00 70.94 96 PRO A CA 1
ATOM 719 C C . PRO A 1 96 ? 22.688 -13.703 -40.816 1.00 70.94 96 PRO A C 1
ATOM 721 O O . PRO A 1 96 ? 22.285 -13.030 -41.764 1.00 70.94 96 PRO A O 1
ATOM 724 N N . ILE A 1 97 ? 21.970 -13.890 -39.717 1.00 73.88 97 ILE A N 1
ATOM 725 C CA . ILE A 1 97 ? 20.674 -13.288 -39.419 1.00 73.88 97 ILE A CA 1
ATOM 726 C C . ILE A 1 97 ? 20.868 -12.408 -38.186 1.00 73.88 97 ILE A C 1
ATOM 728 O O . ILE A 1 97 ? 21.242 -12.895 -37.118 1.00 73.88 97 ILE A O 1
ATOM 732 N N . GLU A 1 98 ? 20.603 -11.113 -38.331 1.00 62.81 98 GLU A N 1
ATOM 733 C CA . GLU A 1 98 ? 20.551 -10.171 -37.214 1.00 62.81 98 GLU A CA 1
ATOM 734 C C . GLU A 1 98 ? 19.096 -9.954 -36.807 1.00 62.81 98 GLU A C 1
ATOM 736 O O . GLU A 1 98 ? 18.292 -9.422 -37.574 1.00 62.81 98 GLU A O 1
ATOM 741 N N . VAL A 1 99 ? 18.740 -10.371 -35.592 1.00 62.91 99 VAL A N 1
ATOM 742 C CA . VAL A 1 99 ? 17.411 -10.101 -35.036 1.00 62.91 99 VAL A CA 1
ATOM 743 C C . VAL A 1 99 ? 17.501 -8.848 -34.176 1.00 62.91 99 VAL A C 1
ATOM 745 O O . VAL A 1 99 ? 18.045 -8.869 -33.071 1.00 62.91 99 VAL A O 1
ATOM 748 N N . THR A 1 100 ? 16.971 -7.737 -34.689 1.00 60.00 100 THR A N 1
ATOM 749 C CA . THR A 1 100 ? 16.869 -6.475 -33.950 1.00 60.00 100 THR A CA 1
ATOM 750 C C . THR A 1 100 ? 15.501 -6.369 -33.266 1.00 60.00 100 THR A C 1
ATOM 752 O O . THR A 1 100 ? 14.469 -6.484 -33.919 1.00 60.00 100 THR A O 1
ATOM 755 N N . ASN A 1 101 ? 15.496 -6.057 -31.964 1.00 50.88 101 ASN A N 1
ATOM 756 C CA . ASN A 1 101 ? 14.324 -5.687 -31.149 1.00 50.88 101 ASN A CA 1
ATOM 757 C C . ASN A 1 101 ? 13.309 -6.797 -30.811 1.00 50.88 101 ASN A C 1
ATOM 759 O O . ASN A 1 101 ? 12.143 -6.724 -31.199 1.00 50.88 101 ASN A O 1
ATOM 763 N N . ILE A 1 102 ? 13.681 -7.734 -29.934 1.00 54.50 102 ILE A N 1
ATOM 764 C CA . ILE A 1 102 ? 12.673 -8.468 -29.152 1.00 54.50 102 ILE A CA 1
ATOM 765 C C . ILE A 1 102 ? 12.277 -7.593 -27.955 1.00 54.50 102 ILE A C 1
ATOM 767 O O . ILE A 1 102 ? 12.970 -7.550 -26.941 1.00 54.50 102 ILE A O 1
ATOM 771 N N . LYS A 1 103 ? 11.166 -6.861 -28.074 1.00 46.28 103 LYS A N 1
ATOM 772 C CA . LYS A 1 103 ? 10.527 -6.187 -26.936 1.00 46.28 103 LYS A CA 1
ATOM 773 C C . LYS A 1 103 ? 9.538 -7.159 -26.295 1.00 46.28 103 LYS A C 1
ATOM 775 O O . LYS A 1 103 ? 8.413 -7.277 -26.765 1.00 46.28 103 LYS A O 1
ATOM 780 N N . ALA A 1 104 ? 9.940 -7.859 -25.237 1.00 51.16 104 ALA A N 1
ATOM 781 C CA . ALA A 1 104 ? 8.990 -8.598 -24.411 1.00 51.16 104 ALA A CA 1
ATOM 782 C C . ALA A 1 104 ? 8.450 -7.653 -23.333 1.00 51.16 104 ALA A C 1
ATOM 784 O O . ALA A 1 104 ? 9.181 -7.230 -22.434 1.00 51.16 104 ALA A O 1
ATOM 785 N N . ASN A 1 105 ? 7.173 -7.294 -23.451 1.00 48.28 105 ASN A N 1
ATOM 786 C CA . ASN A 1 105 ? 6.449 -6.608 -22.392 1.00 48.28 105 ASN A CA 1
ATOM 787 C C . ASN A 1 105 ? 5.956 -7.671 -21.405 1.00 48.28 105 ASN A C 1
ATOM 789 O O . ASN A 1 105 ? 4.904 -8.268 -21.609 1.00 48.28 105 ASN A O 1
ATOM 793 N N . ILE A 1 106 ? 6.762 -7.972 -20.389 1.00 55.19 106 ILE A N 1
ATOM 794 C CA . ILE A 1 106 ? 6.330 -8.844 -19.298 1.00 55.19 106 ILE A CA 1
ATOM 795 C C . ILE A 1 106 ? 5.625 -7.944 -18.290 1.00 55.19 106 ILE A C 1
ATOM 797 O O . ILE A 1 106 ? 6.248 -7.393 -17.385 1.00 55.19 106 ILE A O 1
ATOM 801 N N . ASP A 1 107 ? 4.324 -7.752 -18.483 1.00 52.50 107 ASP A N 1
ATOM 802 C CA . ASP A 1 107 ? 3.480 -7.195 -17.438 1.00 52.50 107 ASP A CA 1
ATOM 803 C C . ASP A 1 107 ? 3.387 -8.233 -16.318 1.00 52.50 107 ASP A C 1
ATOM 805 O O . ASP A 1 107 ? 2.582 -9.156 -16.362 1.00 52.50 107 ASP A O 1
ATOM 809 N N . TYR A 1 108 ? 4.272 -8.117 -15.327 1.00 49.78 108 TYR A N 1
ATOM 810 C CA . TYR A 1 108 ? 4.117 -8.863 -14.088 1.00 49.78 108 TYR A CA 1
ATOM 811 C C . TYR A 1 108 ? 2.870 -8.319 -13.381 1.00 49.78 108 TYR A C 1
ATOM 813 O O . TYR A 1 108 ? 2.872 -7.191 -12.884 1.00 49.78 108 TYR A O 1
ATOM 821 N N . GLU A 1 109 ? 1.785 -9.086 -13.415 1.00 44.91 109 GLU A N 1
ATOM 822 C CA . GLU A 1 109 ? 0.617 -8.891 -12.563 1.00 44.91 109 GLU A CA 1
ATOM 823 C C . GLU A 1 109 ? 0.756 -9.858 -11.382 1.00 44.91 109 GLU A C 1
ATOM 825 O O . GLU A 1 109 ? 0.669 -11.071 -11.585 1.00 44.91 109 GLU A O 1
ATOM 830 N N . PRO A 1 110 ? 1.039 -9.376 -10.159 1.00 40.66 110 PRO A N 1
ATOM 831 C CA . PRO A 1 110 ? 0.943 -10.238 -8.991 1.00 40.66 110 PRO A CA 1
ATOM 832 C C . PRO A 1 110 ? -0.524 -10.666 -8.824 1.00 40.66 110 PRO A C 1
ATOM 834 O O . PRO A 1 110 ? -1.409 -9.811 -8.756 1.00 40.66 110 PRO A O 1
ATOM 837 N N . VAL A 1 111 ? -0.753 -11.984 -8.812 1.00 37.44 111 VAL A N 1
ATOM 838 C CA . VAL A 1 111 ? -2.035 -12.624 -8.466 1.00 37.44 111 VAL A CA 1
ATOM 839 C C . VAL A 1 111 ? -2.310 -12.455 -6.978 1.00 37.44 111 VAL A C 1
ATOM 841 O O . VAL A 1 111 ? -1.353 -12.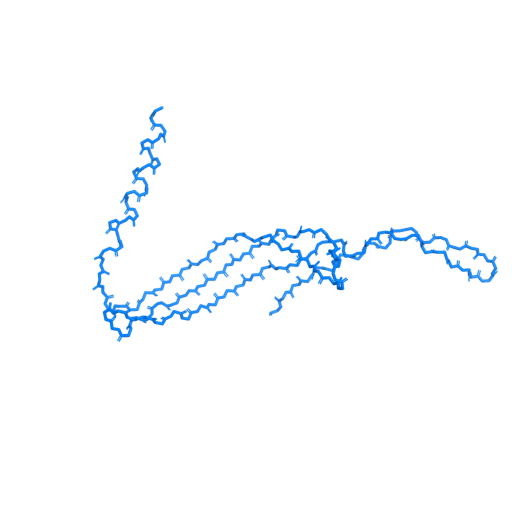647 -6.191 1.00 37.44 111 VAL A O 1
#

Foldseek 3Di:
DVVVVVVVVVVVVVVVVVPPQDQDKDKDKDKDKDWAWDADPNDTFAAIDIKIKIWMWIWHAPDSPDTDIDIDMQIQYDHFQRDDFDFDWDADPNRTDTDTDPRDGPRDRDD

pLDDT: mean 72.33, std 16.12, range [37.44, 95.25]

Radius of gyration: 24.94 Å; chains: 1; bounding box: 43×57×68 Å

Organism: NCBI:txid2675058

InterPro domains:
  IPR025665 Outer membrane protein, beta-barrel domain 2 [PF13568] (18-80)

Secondary structure (DSSP, 8-state):
-HHHHHHHHHHHHHHHTT-----S-EEEEEEEEEEEEEEETTEEEEEEEEEEEEEEEEEEESSSS-EE--EEEEE---EE--S----EEEEETTEEEEE------------